Protein AF-A0A4Q3FR39-F1 (afdb_monomer_lite)

pLDDT: mean 82.65, std 11.29, range [49.41, 95.56]

Structure (mmCIF, N/CA/C/O backbone):
data_AF-A0A4Q3FR39-F1
#
_entry.id   AF-A0A4Q3FR39-F1
#
loop_
_atom_site.group_PDB
_atom_site.id
_atom_site.type_symbol
_atom_site.label_atom_id
_atom_site.label_alt_id
_atom_site.label_comp_id
_atom_site.label_asym_id
_atom_site.label_entity_id
_atom_site.label_seq_id
_atom_site.pdbx_PDB_ins_code
_atom_site.Cartn_x
_atom_site.Cartn_y
_atom_site.Cartn_z
_atom_site.occupancy
_atom_site.B_iso_or_equiv
_atom_site.auth_seq_id
_atom_site.auth_comp_id
_atom_site.auth_asym_id
_atom_site.auth_atom_id
_atom_site.pdbx_PDB_model_num
ATOM 1 N N . MET A 1 1 ? -4.243 -2.841 10.455 1.00 90.25 1 MET A N 1
ATOM 2 C CA . MET A 1 1 ? -3.428 -2.279 9.348 1.00 90.25 1 MET A CA 1
ATOM 3 C C . MET A 1 1 ? -3.706 -3.040 8.058 1.00 90.25 1 MET A C 1
ATOM 5 O O . MET A 1 1 ? -3.806 -4.255 8.112 1.00 90.25 1 MET A O 1
ATOM 9 N N . LEU A 1 2 ? -3.816 -2.360 6.915 1.00 91.75 2 LEU A N 1
ATOM 10 C CA . LEU A 1 2 ? -3.962 -2.970 5.587 1.00 91.75 2 LEU A CA 1
ATOM 11 C C . LEU A 1 2 ? -2.637 -2.930 4.814 1.00 91.75 2 LEU A C 1
ATOM 13 O O . LEU A 1 2 ? -2.036 -1.863 4.686 1.00 91.75 2 LEU A O 1
ATOM 17 N N . GLN A 1 3 ? -2.217 -4.068 4.263 1.00 89.44 3 GLN A N 1
ATOM 18 C CA . GLN A 1 3 ? -1.130 -4.134 3.286 1.00 89.44 3 GLN A CA 1
ATOM 19 C C . GLN A 1 3 ? -1.612 -3.665 1.909 1.00 89.44 3 GLN A C 1
ATOM 21 O O . GLN A 1 3 ? -2.612 -4.163 1.393 1.00 89.44 3 GLN A O 1
ATOM 26 N N . LEU A 1 4 ? -0.857 -2.756 1.295 1.00 90.25 4 LEU A N 1
ATOM 27 C CA . LEU A 1 4 ? -1.028 -2.332 -0.091 1.00 90.25 4 LEU A CA 1
ATOM 28 C C . LEU A 1 4 ? 0.260 -2.619 -0.861 1.00 90.25 4 LEU A C 1
ATOM 30 O O . LEU A 1 4 ? 1.314 -2.135 -0.470 1.00 90.25 4 LEU A O 1
ATOM 34 N N . ASN A 1 5 ? 0.182 -3.351 -1.967 1.00 88.56 5 ASN A N 1
ATOM 35 C CA . ASN A 1 5 ? 1.284 -3.490 -2.921 1.00 88.56 5 ASN A CA 1
ATOM 36 C C . ASN A 1 5 ? 1.053 -2.560 -4.109 1.00 88.56 5 ASN A C 1
ATOM 38 O O . ASN A 1 5 ? -0.079 -2.424 -4.582 1.00 88.56 5 ASN A O 1
ATOM 42 N N . THR A 1 6 ? 2.124 -1.938 -4.592 1.00 85.19 6 THR A N 1
ATOM 43 C CA . THR A 1 6 ? 2.089 -1.030 -5.749 1.00 85.19 6 THR A CA 1
ATOM 44 C C . THR A 1 6 ? 2.523 -1.701 -7.049 1.00 85.19 6 THR A C 1
ATOM 46 O O . THR A 1 6 ? 2.234 -1.181 -8.128 1.00 85.19 6 THR A O 1
ATOM 49 N N . TYR A 1 7 ? 3.210 -2.841 -6.947 1.00 80.56 7 TYR A N 1
ATOM 50 C CA . TYR A 1 7 ? 3.877 -3.528 -8.047 1.00 80.56 7 TYR A CA 1
ATOM 51 C C . TYR A 1 7 ? 4.041 -5.034 -7.738 1.00 80.56 7 TYR A C 1
ATOM 53 O O . TYR A 1 7 ? 4.210 -5.381 -6.564 1.00 80.56 7 TYR A O 1
ATOM 61 N N . PRO A 1 8 ? 4.051 -5.929 -8.749 1.00 74.38 8 PRO A N 1
ATOM 62 C CA . PRO A 1 8 ? 3.743 -5.669 -10.164 1.00 74.38 8 PRO A CA 1
ATOM 63 C C . PRO A 1 8 ? 2.255 -5.400 -10.400 1.00 74.38 8 PRO A C 1
ATOM 65 O O . PRO A 1 8 ? 1.902 -4.538 -11.201 1.00 74.38 8 PRO A O 1
ATOM 68 N N . GLU A 1 9 ? 1.384 -6.062 -9.642 1.00 82.56 9 GLU A N 1
ATOM 69 C CA . GLU A 1 9 ? -0.051 -5.798 -9.658 1.00 82.56 9 GLU A CA 1
ATOM 70 C C . GLU A 1 9 ? -0.422 -4.913 -8.462 1.00 82.56 9 GLU A C 1
ATOM 72 O O . GLU A 1 9 ? -0.173 -5.301 -7.316 1.00 82.56 9 GLU A O 1
ATOM 77 N N . PRO A 1 10 ? -0.995 -3.717 -8.685 1.00 87.69 10 PRO A N 1
ATOM 78 C CA . PRO A 1 10 ? -1.416 -2.865 -7.589 1.00 87.69 10 PRO A CA 1
ATOM 79 C C . PRO A 1 10 ? -2.602 -3.488 -6.854 1.00 87.69 10 PRO A C 1
ATOM 81 O O . PRO A 1 10 ? -3.470 -4.124 -7.456 1.00 87.69 10 PRO A O 1
ATOM 84 N N . THR A 1 11 ? -2.677 -3.244 -5.547 1.00 89.88 11 THR A N 1
ATOM 85 C CA . THR A 1 11 ? -3.776 -3.764 -4.725 1.00 89.88 11 THR A CA 1
ATOM 86 C C . THR A 1 11 ? -5.129 -3.316 -5.270 1.00 89.88 11 THR A C 1
ATOM 88 O O . THR A 1 11 ? -5.360 -2.118 -5.453 1.00 89.88 11 THR A O 1
ATOM 91 N N . PRO A 1 12 ? -6.047 -4.253 -5.542 1.00 91.38 12 PRO A N 1
ATOM 92 C CA . PRO A 1 12 ? -7.305 -3.916 -6.174 1.00 91.38 12 PRO A CA 1
ATOM 93 C C . PRO A 1 12 ? -8.190 -3.110 -5.224 1.00 91.38 12 PRO A C 1
ATOM 95 O O . PRO A 1 12 ? -8.178 -3.282 -4.005 1.00 91.38 12 PRO A O 1
ATOM 98 N N . GLY A 1 13 ? -9.013 -2.239 -5.805 1.00 91.69 13 GLY A N 1
ATOM 99 C CA . GLY A 1 13 ? -9.851 -1.314 -5.046 1.00 91.69 13 GLY A CA 1
ATOM 100 C C . GLY A 1 13 ? -10.791 -1.980 -4.039 1.00 91.69 13 GLY A C 1
ATOM 101 O O . GLY A 1 13 ? -10.963 -1.447 -2.945 1.00 91.69 13 GLY A O 1
ATOM 102 N N . TRP A 1 14 ? -11.317 -3.163 -4.374 1.00 93.12 14 TRP A N 1
ATOM 103 C CA . TRP A 1 14 ? -12.213 -3.922 -3.498 1.00 93.12 14 TRP A CA 1
ATOM 104 C C . TRP A 1 14 ? -11.562 -4.270 -2.155 1.00 93.12 14 TRP A C 1
ATOM 106 O O . TRP A 1 14 ? -12.251 -4.352 -1.142 1.00 93.12 14 TRP A O 1
ATOM 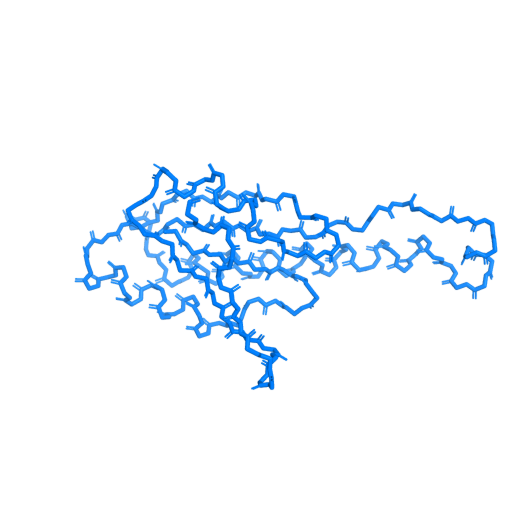116 N N . ALA A 1 15 ? -10.238 -4.449 -2.113 1.00 93.06 15 ALA A N 1
ATOM 117 C CA . ALA A 1 15 ? -9.529 -4.772 -0.880 1.00 93.06 15 ALA A CA 1
ATOM 118 C C . ALA A 1 15 ? -9.516 -3.580 0.088 1.00 93.06 15 ALA A C 1
ATOM 120 O O . ALA A 1 15 ? -9.718 -3.754 1.289 1.00 93.06 15 ALA A O 1
ATOM 121 N N . ILE A 1 16 ? -9.347 -2.363 -0.442 1.00 94.69 16 ILE A N 1
ATOM 122 C CA . ILE A 1 16 ? -9.420 -1.121 0.340 1.00 94.69 16 ILE A CA 1
ATOM 123 C C . ILE A 1 16 ? -10.850 -0.904 0.842 1.00 94.69 16 ILE A C 1
ATOM 125 O O . ILE A 1 16 ? -11.044 -0.578 2.008 1.00 94.69 16 ILE A O 1
ATOM 129 N N . GLU A 1 17 ? -11.843 -1.134 -0.018 1.00 95.56 17 GLU A N 1
ATOM 130 C CA . GLU A 1 17 ? -13.269 -1.028 0.325 1.00 95.56 17 GLU A CA 1
ATOM 131 C C . GLU A 1 17 ? -13.646 -2.015 1.441 1.00 95.56 17 GLU A C 1
ATOM 133 O O . GLU A 1 17 ? -14.287 -1.640 2.420 1.00 95.56 17 GLU A O 1
ATOM 138 N N . SER A 1 18 ? -13.165 -3.256 1.346 1.00 94.75 18 SER A N 1
ATOM 139 C CA . SER A 1 18 ? -13.426 -4.306 2.335 1.00 94.75 18 SER A CA 1
ATOM 140 C C . SER A 1 18 ? -12.762 -3.995 3.677 1.00 94.75 18 SER A C 1
ATOM 142 O O . SER A 1 18 ? -13.381 -4.148 4.728 1.00 94.75 18 SER A O 1
ATOM 144 N N . ALA A 1 19 ? -11.518 -3.511 3.658 1.00 94.50 19 ALA A N 1
ATOM 145 C CA . ALA A 1 19 ? -10.815 -3.096 4.866 1.00 94.50 19 ALA A CA 1
ATOM 146 C C . ALA A 1 19 ? -11.482 -1.886 5.536 1.00 94.50 19 ALA A C 1
ATOM 148 O O . ALA A 1 19 ? -11.638 -1.876 6.756 1.00 94.50 19 ALA A O 1
ATOM 149 N N . ALA A 1 20 ? -11.908 -0.892 4.750 1.00 95.06 20 ALA A N 1
ATOM 150 C CA . ALA A 1 20 ? -12.637 0.267 5.257 1.00 95.06 20 ALA A CA 1
ATOM 151 C C . ALA A 1 20 ? -13.960 -0.155 5.913 1.00 95.06 20 ALA A C 1
ATOM 153 O O . ALA A 1 20 ? -14.246 0.272 7.029 1.00 95.06 20 ALA A O 1
ATOM 154 N N . TYR A 1 21 ? -14.708 -1.056 5.270 1.00 95.06 21 TYR A N 1
ATOM 155 C CA . TYR A 1 21 ? -15.951 -1.606 5.808 1.00 95.06 21 TYR A CA 1
ATOM 156 C C . TYR A 1 21 ? -15.741 -2.361 7.131 1.00 95.06 21 TYR A C 1
ATOM 158 O O . TYR A 1 21 ? -16.489 -2.155 8.087 1.00 95.06 21 TYR A O 1
ATOM 166 N N . ILE A 1 22 ? -14.706 -3.205 7.224 1.00 93.56 22 ILE A N 1
ATOM 167 C CA . ILE A 1 22 ? -14.363 -3.916 8.467 1.00 93.56 22 ILE A CA 1
ATOM 168 C C . ILE A 1 22 ? -14.035 -2.917 9.582 1.00 93.56 22 ILE A C 1
ATOM 170 O O . ILE A 1 22 ? -14.581 -3.020 10.678 1.00 93.56 22 ILE A O 1
ATOM 174 N N . CYS A 1 23 ? -13.178 -1.931 9.311 1.00 93.12 23 CYS A N 1
ATOM 175 C CA . CYS A 1 23 ? -12.802 -0.930 10.308 1.00 93.12 23 CYS A CA 1
ATOM 176 C C . CYS A 1 23 ? -13.984 -0.062 10.744 1.00 93.12 23 CYS A C 1
ATOM 178 O O . CYS A 1 23 ? -14.089 0.254 11.924 1.00 93.12 23 CYS A O 1
ATOM 180 N N . GLU A 1 24 ? -14.896 0.280 9.835 1.00 93.81 24 GLU A N 1
ATOM 181 C CA . GLU A 1 24 ? -16.126 0.989 10.180 1.00 93.81 24 GLU A CA 1
ATOM 182 C C . GLU A 1 24 ? -16.998 0.187 11.149 1.00 93.81 24 GLU A C 1
ATOM 184 O O . GLU A 1 24 ? -17.449 0.733 12.153 1.00 93.81 24 GLU A O 1
ATOM 189 N N . ARG A 1 25 ? -17.193 -1.110 10.891 1.00 95.12 25 ARG A N 1
ATOM 190 C CA . ARG A 1 25 ? -17.977 -1.995 11.767 1.00 95.12 25 ARG A CA 1
ATOM 191 C C . ARG A 1 25 ? -17.351 -2.201 13.141 1.00 95.12 25 ARG A C 1
ATOM 193 O O . ARG A 1 25 ? -18.075 -2.453 14.096 1.00 95.12 25 ARG A O 1
ATOM 200 N N . LEU A 1 26 ? -16.027 -2.125 13.218 1.00 93.69 26 LEU A N 1
ATOM 201 C CA . LEU A 1 26 ? -15.264 -2.271 14.455 1.00 93.69 26 LEU A CA 1
ATOM 202 C C . LEU A 1 26 ? -14.995 -0.932 15.154 1.00 93.69 26 LEU A C 1
ATOM 204 O O . LEU A 1 26 ? -14.309 -0.924 16.170 1.00 93.69 26 LEU A O 1
ATOM 208 N N . GLU A 1 27 ? -15.470 0.187 14.595 1.00 93.50 27 GLU A N 1
ATOM 209 C CA . GLU A 1 27 ? -15.153 1.547 15.056 1.00 93.50 27 GLU A CA 1
ATOM 210 C C . GLU A 1 27 ? -13.637 1.796 15.214 1.00 93.50 27 GLU A C 1
ATOM 212 O O . GLU A 1 27 ? -13.180 2.585 16.040 1.00 93.50 27 GLU A O 1
ATOM 217 N N . ALA A 1 28 ? -12.838 1.124 14.383 1.00 93.50 28 ALA A N 1
ATOM 218 C CA . ALA A 1 28 ? -11.386 1.123 14.447 1.00 93.50 28 ALA A CA 1
ATOM 219 C C . ALA A 1 28 ? -10.767 2.101 13.440 1.00 93.50 28 ALA A C 1
ATOM 221 O O . ALA A 1 28 ? -11.331 2.402 12.383 1.00 93.50 28 ALA A O 1
ATOM 222 N N . LYS A 1 29 ? -9.544 2.556 13.734 1.00 95.06 29 LYS A N 1
ATOM 223 C CA . LYS A 1 29 ? -8.734 3.308 12.770 1.00 95.06 29 LYS A CA 1
ATOM 224 C C . LYS A 1 29 ? -8.097 2.365 11.754 1.00 95.06 29 LYS A C 1
ATOM 226 O O . LYS A 1 29 ? -7.567 1.315 12.116 1.00 95.06 29 LYS A O 1
ATOM 231 N N . LEU A 1 30 ? -8.079 2.769 10.486 1.00 95.19 30 LEU A N 1
ATOM 232 C CA . LEU A 1 30 ? -7.408 2.027 9.422 1.00 95.19 30 LEU A CA 1
ATOM 233 C C . LEU A 1 30 ? -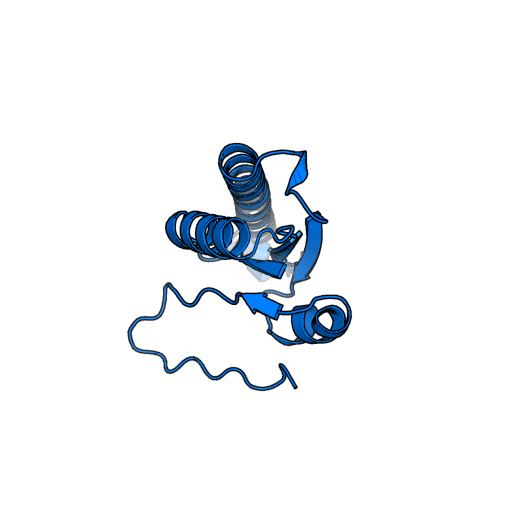6.066 2.677 9.077 1.00 95.19 30 LEU A C 1
ATOM 235 O O . LEU A 1 30 ? -6.024 3.736 8.455 1.00 95.19 30 LEU A O 1
ATOM 239 N N . SER A 1 31 ? -4.970 2.027 9.465 1.00 93.94 31 SER A N 1
ATOM 240 C CA . SER A 1 31 ? -3.614 2.335 8.982 1.00 93.94 31 SER A CA 1
ATOM 241 C C . SER A 1 31 ? -3.294 1.535 7.718 1.00 93.94 31 SER A C 1
ATOM 243 O O . SER A 1 31 ? -3.737 0.388 7.596 1.00 93.94 31 SER A O 1
ATOM 245 N N . ILE A 1 32 ? -2.476 2.089 6.823 1.00 92.75 32 ILE A N 1
ATOM 246 C CA . ILE A 1 32 ? -2.001 1.416 5.605 1.00 92.75 32 ILE A CA 1
ATOM 247 C C . ILE A 1 32 ? -0.477 1.254 5.616 1.00 92.75 32 ILE A C 1
ATOM 249 O O . ILE A 1 32 ? 0.260 2.189 5.928 1.00 92.75 32 ILE A O 1
ATOM 253 N N . GLY A 1 33 ? -0.008 0.064 5.248 1.00 90.44 33 GLY A N 1
ATOM 254 C CA . GLY A 1 33 ? 1.394 -0.233 4.971 1.00 90.44 33 GLY A CA 1
ATOM 255 C C . GLY A 1 33 ? 1.569 -0.423 3.472 1.00 90.44 33 GLY A C 1
ATOM 256 O O . GLY A 1 33 ? 1.122 -1.428 2.923 1.00 90.44 33 GLY A O 1
ATOM 257 N N . MET A 1 34 ? 2.181 0.553 2.810 1.00 89.19 34 MET A N 1
ATOM 258 C CA . MET A 1 34 ? 2.354 0.553 1.365 1.00 89.19 34 MET A CA 1
ATOM 259 C C . MET A 1 34 ? 3.730 0.022 0.997 1.00 89.19 34 MET A C 1
ATOM 261 O O . MET A 1 34 ? 4.746 0.676 1.221 1.00 89.19 34 MET A O 1
ATOM 265 N N . CYS A 1 35 ? 3.726 -1.183 0.453 1.00 86.56 35 CYS A N 1
ATOM 266 C CA . CYS A 1 35 ? 4.864 -1.866 -0.117 1.00 86.56 35 CYS A CA 1
ATOM 267 C C . CYS A 1 35 ? 5.154 -1.281 -1.499 1.00 86.56 35 CYS A C 1
ATOM 269 O O . CYS A 1 35 ? 4.501 -1.624 -2.489 1.00 86.56 35 CYS A O 1
ATOM 271 N N . GLU A 1 36 ? 6.107 -0.355 -1.527 1.00 84.81 36 GLU A N 1
ATOM 272 C CA . GLU A 1 36 ? 6.595 0.263 -2.748 1.00 84.81 36 GLU A CA 1
ATOM 273 C C . GLU A 1 36 ? 7.828 -0.503 -3.218 1.00 84.81 36 GLU A C 1
ATOM 275 O O . GLU A 1 36 ? 8.863 -0.515 -2.546 1.00 84.81 36 GLU A O 1
ATOM 280 N N . VAL A 1 37 ? 7.705 -1.168 -4.366 1.00 79.38 37 VAL A N 1
ATOM 281 C CA . VAL A 1 37 ? 8.848 -1.829 -4.998 1.00 79.38 37 VAL A CA 1
ATOM 282 C C . VAL A 1 37 ? 9.658 -0.780 -5.740 1.00 79.38 37 VAL A C 1
ATOM 284 O O . VAL A 1 37 ? 9.111 -0.047 -6.568 1.00 79.38 37 VAL A O 1
ATOM 287 N N . LYS A 1 38 ? 10.961 -0.743 -5.454 1.00 79.25 38 LYS A N 1
ATOM 288 C CA . LYS A 1 38 ? 11.947 0.029 -6.204 1.00 79.25 38 LYS A CA 1
ATOM 289 C C . LYS A 1 38 ? 12.970 -0.931 -6.795 1.00 79.25 38 LYS A C 1
ATOM 291 O O . LYS A 1 38 ? 13.744 -1.552 -6.068 1.00 79.25 38 LYS A O 1
ATOM 296 N N . LEU A 1 39 ? 12.954 -1.072 -8.115 1.00 76.69 39 LEU A N 1
ATOM 297 C CA . LEU A 1 39 ? 13.945 -1.852 -8.838 1.00 76.69 39 LEU A CA 1
ATOM 298 C C . LEU A 1 39 ? 15.310 -1.156 -8.712 1.00 76.69 39 LEU A C 1
ATOM 300 O O . LEU A 1 39 ? 15.413 0.037 -9.026 1.00 76.69 39 LEU A O 1
ATOM 304 N N . PRO A 1 40 ? 16.346 -1.865 -8.230 1.00 72.31 40 PRO A N 1
ATOM 305 C CA . PRO A 1 40 ? 17.679 -1.298 -8.112 1.00 72.31 40 PRO A CA 1
ATOM 306 C C . PRO A 1 40 ? 18.285 -1.090 -9.503 1.00 72.31 40 PRO A C 1
ATOM 308 O O . PRO A 1 40 ? 18.068 -1.891 -10.412 1.00 72.31 40 PRO A O 1
ATOM 311 N N . ASP A 1 41 ? 19.077 -0.030 -9.659 1.00 71.19 41 ASP A N 1
ATOM 312 C CA . ASP A 1 41 ? 19.813 0.250 -10.895 1.00 71.19 41 ASP A CA 1
ATOM 313 C C . ASP A 1 41 ? 21.022 -0.694 -11.021 1.00 71.19 41 ASP A C 1
ATOM 315 O O . ASP A 1 41 ? 22.160 -0.345 -10.713 1.00 71.19 41 ASP A O 1
ATOM 319 N N . VAL A 1 42 ? 20.756 -1.945 -11.402 1.00 67.94 42 VAL A N 1
ATOM 320 C CA . VAL A 1 42 ? 21.768 -2.996 -11.598 1.00 67.94 42 VAL A CA 1
ATOM 321 C C . VAL A 1 42 ? 22.102 -3.214 -13.078 1.00 67.94 42 VAL A C 1
ATOM 323 O O . VAL A 1 42 ? 22.411 -4.332 -13.492 1.00 67.94 42 VAL A O 1
ATOM 326 N N . SER A 1 43 ? 22.048 -2.161 -13.906 1.00 68.56 43 SER A N 1
ATOM 327 C CA . SER A 1 43 ? 22.406 -2.287 -15.326 1.00 68.56 43 SER A CA 1
ATOM 328 C C . SER A 1 43 ? 23.887 -2.667 -15.486 1.00 68.56 43 SER A C 1
ATOM 330 O O . SER A 1 43 ? 24.774 -2.019 -14.925 1.00 68.56 43 SER A O 1
ATOM 332 N N . ASN A 1 44 ? 24.168 -3.681 -16.298 1.00 74.81 44 ASN A N 1
ATOM 333 C CA . ASN A 1 44 ? 25.496 -3.930 -16.860 1.00 74.81 44 ASN A CA 1
ATOM 334 C C . ASN A 1 44 ? 25.545 -3.510 -18.342 1.00 74.81 44 ASN A C 1
ATOM 336 O O . ASN A 1 44 ? 24.499 -3.324 -18.967 1.00 74.81 44 ASN A O 1
ATOM 340 N N . PHE A 1 45 ? 26.751 -3.384 -18.911 1.00 77.12 45 PHE A N 1
ATOM 341 C CA . PHE A 1 45 ? 26.959 -2.907 -20.289 1.00 77.12 45 PHE A CA 1
ATOM 342 C C . PHE A 1 45 ? 26.093 -3.642 -21.323 1.00 77.12 45 PHE A C 1
ATOM 344 O O . PHE A 1 45 ? 25.468 -3.010 -22.168 1.00 77.12 45 PHE A O 1
ATOM 351 N N . PHE A 1 46 ? 26.002 -4.971 -21.223 1.00 76.19 46 PHE A N 1
ATOM 352 C CA . PHE A 1 46 ? 25.198 -5.769 -22.148 1.00 76.19 46 PHE A CA 1
ATOM 353 C C . PHE A 1 46 ? 23.697 -5.530 -21.976 1.00 76.19 46 PHE A C 1
ATOM 355 O O . PHE A 1 46 ? 22.987 -5.410 -22.969 1.00 76.19 46 PHE A O 1
ATOM 362 N N . SER A 1 47 ? 23.206 -5.419 -20.741 1.00 73.56 47 SER A N 1
ATOM 363 C CA . SER A 1 47 ? 21.795 -5.115 -20.482 1.00 73.56 47 SER A CA 1
ATOM 364 C C . SER A 1 47 ? 21.406 -3.717 -20.971 1.00 73.56 47 SER A C 1
ATOM 366 O O . SER A 1 47 ? 20.321 -3.534 -21.514 1.00 73.56 47 SER A O 1
ATOM 368 N N . GLU A 1 48 ? 22.306 -2.743 -20.851 1.00 76.56 48 GLU A N 1
ATOM 369 C CA . GLU A 1 48 ? 22.053 -1.394 -21.348 1.00 76.56 48 GLU A CA 1
ATOM 370 C C . GLU A 1 48 ? 22.057 -1.366 -22.879 1.00 76.56 48 GLU A C 1
ATOM 372 O O . GLU A 1 48 ? 21.155 -0.809 -23.497 1.00 76.56 48 GLU A O 1
ATOM 377 N N . PHE A 1 49 ? 23.016 -2.045 -23.509 1.00 73.00 49 PHE A N 1
ATOM 378 C CA . PHE A 1 49 ? 23.121 -2.087 -24.965 1.00 73.00 49 PHE A CA 1
ATOM 379 C C . PHE A 1 49 ? 21.964 -2.844 -25.638 1.00 73.00 49 PHE A C 1
ATOM 381 O O . PHE A 1 49 ? 21.494 -2.432 -26.695 1.00 73.00 49 PHE A O 1
ATOM 388 N N . LEU A 1 50 ? 21.500 -3.951 -25.044 1.00 80.31 50 LEU A N 1
ATOM 389 C CA . LEU A 1 50 ? 20.482 -4.815 -25.653 1.00 80.31 50 LEU A CA 1
ATOM 390 C C . LEU A 1 50 ? 19.048 -4.346 -25.397 1.00 80.31 50 LEU A C 1
ATOM 392 O O . LEU A 1 50 ? 18.209 -4.471 -26.285 1.00 80.31 50 LEU A O 1
ATOM 396 N N . ILE A 1 51 ? 18.752 -3.857 -24.189 1.00 80.25 51 ILE A N 1
ATOM 397 C CA . ILE A 1 51 ? 17.373 -3.553 -23.773 1.00 80.25 51 ILE A CA 1
ATOM 398 C C . ILE A 1 51 ? 17.212 -2.172 -23.138 1.00 80.25 51 ILE A C 1
ATOM 400 O O . ILE A 1 51 ? 16.127 -1.879 -22.644 1.00 80.25 51 ILE A O 1
ATOM 404 N N . LYS A 1 52 ? 18.263 -1.337 -23.125 1.00 80.81 52 LYS A N 1
ATOM 405 C CA . LYS A 1 52 ? 18.266 -0.043 -22.423 1.00 80.81 52 LYS A CA 1
ATOM 406 C C . LYS A 1 52 ? 17.752 -0.181 -20.991 1.00 80.81 52 LYS A C 1
ATOM 408 O O . LYS A 1 52 ? 16.793 0.474 -20.579 1.00 80.81 52 LYS A O 1
ATOM 413 N N . SER A 1 53 ? 18.335 -1.128 -20.258 1.00 77.62 53 SER A N 1
ATOM 414 C CA . SER A 1 53 ? 17.821 -1.575 -18.963 1.00 77.62 53 SER A CA 1
ATOM 415 C C . SER A 1 53 ? 17.632 -0.434 -17.963 1.00 77.62 53 SER A C 1
ATOM 417 O O . SER A 1 53 ? 16.686 -0.500 -17.184 1.00 77.62 53 SER A O 1
ATOM 419 N N . ARG A 1 54 ? 18.425 0.644 -18.016 1.00 80.00 54 ARG A N 1
ATOM 420 C CA . ARG A 1 54 ? 18.207 1.838 -17.179 1.00 80.00 54 ARG A CA 1
ATOM 421 C C . ARG A 1 54 ? 16.889 2.549 -17.468 1.00 80.00 54 ARG A C 1
ATOM 423 O O . ARG A 1 54 ? 16.167 2.881 -16.530 1.00 80.00 54 ARG A O 1
ATOM 430 N N . GLU A 1 55 ? 16.563 2.766 -18.743 1.00 80.81 55 GLU A N 1
ATOM 431 C CA . GLU A 1 55 ? 15.297 3.393 -19.155 1.00 80.81 55 GLU A CA 1
ATOM 432 C C . GLU A 1 55 ? 14.106 2.525 -18.726 1.00 80.81 55 GLU A C 1
ATOM 434 O O . GLU A 1 55 ? 13.121 3.034 -18.191 1.00 80.81 55 GLU A O 1
ATOM 439 N N . VAL A 1 56 ? 14.223 1.204 -18.884 1.00 83.44 56 VAL A N 1
ATOM 440 C CA . VAL A 1 56 ? 13.189 0.247 -18.461 1.00 83.44 56 VAL A CA 1
ATOM 441 C C . VAL A 1 56 ? 13.005 0.260 -16.941 1.00 83.44 56 VAL A C 1
ATOM 443 O O . VAL A 1 56 ? 11.879 0.363 -16.461 1.00 83.44 56 VAL A O 1
ATOM 446 N N . ILE A 1 57 ? 14.095 0.207 -16.170 1.00 82.94 57 ILE A N 1
ATOM 447 C CA . ILE A 1 57 ? 14.057 0.260 -14.700 1.00 82.94 57 ILE A CA 1
ATOM 448 C C . ILE A 1 57 ? 13.419 1.570 -14.223 1.00 82.94 57 ILE A C 1
ATOM 450 O O . ILE A 1 57 ? 12.588 1.552 -13.314 1.00 82.94 57 ILE A O 1
ATOM 454 N N . ALA A 1 58 ? 13.774 2.700 -14.841 1.00 84.12 58 ALA A N 1
ATOM 455 C CA . ALA A 1 58 ? 13.187 3.996 -14.520 1.00 84.12 58 ALA A CA 1
ATOM 456 C C . ALA A 1 58 ? 11.673 4.016 -14.784 1.00 84.12 58 ALA A C 1
ATOM 458 O O . ALA A 1 58 ? 10.913 4.430 -13.910 1.00 84.12 58 ALA A O 1
ATOM 459 N N . ALA A 1 59 ? 11.229 3.501 -15.934 1.00 84.38 59 ALA A N 1
ATOM 460 C CA . ALA A 1 59 ? 9.813 3.439 -16.287 1.00 84.38 59 ALA A CA 1
ATOM 461 C C . ALA A 1 59 ? 8.999 2.535 -15.340 1.00 84.38 59 ALA A C 1
ATOM 463 O O . ALA A 1 59 ? 7.882 2.882 -14.955 1.00 84.38 59 ALA A O 1
ATOM 464 N N . GLU A 1 60 ? 9.538 1.385 -14.927 1.00 84.31 60 GLU A N 1
ATOM 465 C CA . GLU A 1 60 ? 8.859 0.501 -13.968 1.00 84.31 60 GLU A CA 1
ATOM 466 C C . GLU A 1 60 ? 8.805 1.104 -12.554 1.00 84.31 60 GLU A C 1
ATOM 468 O O . GLU A 1 60 ? 7.782 1.000 -11.870 1.00 84.31 60 GLU A O 1
ATOM 473 N N . ASN A 1 61 ? 9.858 1.809 -12.130 1.00 85.00 61 ASN A N 1
ATOM 474 C CA . ASN A 1 61 ? 9.848 2.559 -10.874 1.00 85.00 61 ASN A CA 1
ATOM 475 C C . ASN A 1 61 ? 8.802 3.684 -10.897 1.00 85.00 61 ASN A C 1
ATOM 477 O O . ASN A 1 61 ? 8.034 3.823 -9.945 1.00 85.00 61 ASN A O 1
ATOM 481 N N . GLU A 1 62 ? 8.695 4.427 -12.002 1.00 87.69 62 GLU A N 1
ATOM 482 C CA . GLU A 1 62 ? 7.670 5.462 -12.178 1.00 87.69 62 GLU A CA 1
ATOM 483 C C . GLU A 1 62 ? 6.248 4.874 -12.113 1.00 87.69 62 GLU A C 1
ATOM 485 O O . GLU A 1 62 ? 5.353 5.444 -11.483 1.00 87.69 62 GLU A O 1
ATOM 490 N N . LYS A 1 63 ? 6.016 3.694 -12.706 1.00 86.19 63 LYS A N 1
ATOM 491 C CA . LYS A 1 63 ? 4.729 2.984 -12.583 1.00 86.19 63 LYS A CA 1
ATOM 492 C C . LYS A 1 63 ? 4.414 2.623 -11.133 1.00 86.19 63 LYS A C 1
ATOM 494 O O . LYS A 1 63 ? 3.282 2.833 -10.693 1.00 86.19 63 LYS A O 1
ATOM 499 N N . SER A 1 64 ? 5.394 2.103 -10.392 1.00 85.12 64 SER A N 1
ATOM 500 C CA . SER A 1 64 ? 5.245 1.771 -8.970 1.00 85.12 64 SER A CA 1
ATOM 501 C C . SER A 1 64 ? 4.860 3.007 -8.144 1.00 85.12 64 SER A C 1
ATOM 503 O O . SER A 1 64 ? 3.899 2.958 -7.373 1.00 85.12 64 SER A O 1
ATOM 505 N N . GLU A 1 65 ? 5.521 4.146 -8.369 1.00 87.69 65 GLU A N 1
ATOM 506 C CA . GLU A 1 65 ? 5.224 5.416 -7.688 1.00 87.69 65 GLU A CA 1
ATOM 507 C C . GLU A 1 65 ? 3.827 5.956 -8.036 1.00 87.69 65 GLU A C 1
ATOM 509 O O . GLU A 1 65 ? 3.056 6.343 -7.150 1.00 87.69 65 GLU A O 1
ATOM 514 N N . ASN A 1 66 ? 3.446 5.912 -9.315 1.00 90.62 66 ASN A N 1
ATOM 515 C CA . ASN A 1 66 ? 2.113 6.310 -9.768 1.00 90.62 66 ASN A CA 1
ATOM 516 C C . ASN A 1 66 ? 1.008 5.429 -9.163 1.00 90.62 66 ASN A C 1
ATOM 518 O O . ASN A 1 66 ? -0.051 5.927 -8.763 1.00 90.62 66 ASN A O 1
ATOM 522 N N . ASN A 1 67 ? 1.249 4.123 -9.048 1.00 90.81 67 ASN A N 1
ATOM 523 C CA . ASN A 1 67 ? 0.331 3.204 -8.381 1.00 90.81 67 ASN A CA 1
ATOM 524 C C . ASN A 1 67 ? 0.225 3.508 -6.881 1.00 90.81 67 ASN A C 1
ATOM 526 O O . ASN A 1 67 ? -0.888 3.549 -6.352 1.00 90.81 67 ASN A O 1
ATOM 530 N N . ALA A 1 68 ? 1.344 3.798 -6.212 1.00 89.69 68 ALA A N 1
ATOM 531 C CA . ALA A 1 68 ? 1.365 4.211 -4.809 1.00 89.69 68 ALA A CA 1
ATOM 532 C C . ALA A 1 68 ? 0.482 5.446 -4.570 1.00 89.69 68 ALA A C 1
ATOM 534 O O . ALA A 1 68 ? -0.343 5.485 -3.651 1.00 89.69 68 ALA A O 1
ATOM 535 N N . PHE A 1 69 ? 0.611 6.449 -5.443 1.00 91.31 69 PHE A N 1
ATOM 536 C CA . PHE A 1 69 ? -0.193 7.664 -5.389 1.00 91.31 69 PHE A CA 1
ATOM 537 C C . PHE A 1 69 ? -1.693 7.372 -5.533 1.00 91.31 69 PHE A C 1
ATOM 539 O O . PHE A 1 69 ? -2.493 7.817 -4.705 1.00 91.31 69 PHE A O 1
ATOM 546 N N . ARG A 1 70 ? -2.079 6.572 -6.535 1.00 93.06 70 ARG A N 1
ATOM 547 C CA . ARG A 1 70 ? -3.483 6.195 -6.778 1.00 93.06 70 ARG A CA 1
ATOM 548 C C . ARG A 1 70 ? -4.088 5.422 -5.608 1.00 93.06 70 ARG A C 1
ATOM 550 O O . ARG A 1 70 ? -5.219 5.700 -5.211 1.00 93.06 70 ARG A O 1
ATOM 557 N N . LEU A 1 71 ? -3.342 4.483 -5.030 1.00 92.75 71 LEU A N 1
ATOM 558 C CA . LEU A 1 71 ? -3.792 3.703 -3.874 1.00 92.75 71 LEU A CA 1
ATOM 559 C C . LEU A 1 71 ? -3.996 4.589 -2.644 1.00 92.75 71 LEU A C 1
ATOM 561 O O . LEU A 1 71 ? -5.017 4.471 -1.965 1.00 92.75 71 LEU A O 1
ATOM 565 N N . ARG A 1 72 ? -3.077 5.530 -2.396 1.00 92.75 72 ARG A N 1
ATOM 566 C CA . ARG A 1 72 ? -3.210 6.507 -1.310 1.00 92.75 72 ARG A CA 1
ATOM 567 C C . ARG A 1 72 ? -4.434 7.401 -1.503 1.00 92.75 72 ARG A C 1
ATOM 569 O O . ARG A 1 72 ? -5.189 7.589 -0.552 1.00 92.75 72 ARG A O 1
ATOM 576 N N . GLN A 1 73 ? -4.663 7.913 -2.714 1.00 94.25 73 GLN A N 1
ATOM 577 C CA . GLN A 1 73 ? -5.861 8.701 -3.015 1.00 94.25 73 GLN A CA 1
ATOM 578 C C . GLN A 1 73 ? -7.140 7.890 -2.801 1.00 94.25 73 GLN A C 1
ATOM 580 O O . GLN A 1 73 ? -8.076 8.378 -2.170 1.00 94.25 73 GLN A O 1
ATOM 585 N N . LYS A 1 74 ? -7.175 6.634 -3.264 1.00 94.12 74 LYS A N 1
ATOM 586 C CA . LYS A 1 74 ? -8.340 5.767 -3.073 1.00 94.12 74 LYS A CA 1
ATOM 587 C C . LYS A 1 74 ? -8.608 5.503 -1.590 1.00 94.12 74 LYS A C 1
ATOM 589 O O . LYS A 1 74 ? -9.744 5.661 -1.148 1.00 94.12 74 LYS A O 1
ATOM 594 N N . PHE A 1 75 ? -7.576 5.204 -0.803 1.00 94.38 75 PHE A N 1
ATOM 595 C CA . PHE A 1 75 ? -7.692 5.085 0.653 1.00 94.38 75 PHE A CA 1
ATOM 596 C C . PHE A 1 75 ? -8.258 6.360 1.294 1.00 94.38 75 PHE A C 1
ATOM 598 O O . PHE A 1 75 ? -9.210 6.292 2.067 1.00 94.38 75 PHE A O 1
ATOM 605 N N . GLN A 1 76 ? -7.734 7.531 0.929 1.00 94.25 76 GLN A N 1
ATOM 606 C CA . GLN A 1 76 ? -8.226 8.809 1.443 1.00 94.25 76 GLN A CA 1
ATOM 607 C C . GLN A 1 76 ? -9.679 9.085 1.029 1.00 94.25 76 GLN A C 1
ATOM 609 O O . GLN A 1 76 ? -10.430 9.655 1.813 1.00 94.25 76 GLN A O 1
ATOM 614 N N . SER A 1 77 ? -10.102 8.665 -0.162 1.00 94.88 77 SER A N 1
ATOM 615 C CA . SER A 1 77 ? -11.493 8.836 -0.601 1.00 94.88 77 SER A CA 1
ATOM 616 C C . SER A 1 77 ? -12.485 7.938 0.147 1.00 94.88 77 SER A C 1
ATOM 618 O O . SER A 1 77 ? -13.638 8.318 0.309 1.00 94.88 77 SER A O 1
ATOM 620 N N . LEU A 1 78 ? -12.038 6.766 0.613 1.00 93.94 78 LEU A N 1
ATOM 621 C CA . LEU A 1 78 ? -12.892 5.758 1.249 1.00 93.94 78 LEU A CA 1
ATOM 622 C C . LEU A 1 78 ? -12.901 5.843 2.777 1.00 93.94 78 LEU A C 1
ATOM 624 O O . LEU A 1 78 ? -13.861 5.412 3.407 1.00 93.94 78 LEU A O 1
ATOM 628 N N . VAL A 1 79 ? -11.836 6.372 3.381 1.00 93.50 79 VAL A N 1
ATOM 629 C CA . VAL A 1 79 ? -11.692 6.440 4.838 1.00 93.50 79 VAL A CA 1
ATOM 630 C C . VAL A 1 79 ? -11.711 7.900 5.277 1.00 93.50 79 VAL A C 1
ATOM 632 O O . VAL A 1 79 ? -10.864 8.677 4.821 1.00 93.50 79 VAL A O 1
ATOM 635 N N . PRO A 1 80 ? -12.634 8.304 6.164 1.00 93.31 80 PRO A N 1
ATOM 636 C CA . PRO A 1 80 ? -12.726 9.684 6.622 1.00 93.31 80 PRO A CA 1
ATOM 637 C C . PRO A 1 80 ? -11.555 10.031 7.564 1.00 93.31 80 PRO A C 1
ATOM 639 O O . PRO A 1 80 ? -11.016 9.128 8.213 1.00 93.31 80 PRO A O 1
ATOM 642 N N . PRO A 1 81 ? -11.114 11.304 7.634 1.00 93.19 81 PRO A N 1
ATOM 643 C CA . PRO A 1 81 ? -9.894 11.709 8.341 1.00 93.19 81 PRO A CA 1
ATOM 644 C C . PRO A 1 81 ? -9.795 11.230 9.794 1.00 93.19 81 PRO A C 1
ATOM 646 O O . PRO A 1 81 ? -8.712 10.871 10.244 1.00 93.19 81 PRO A O 1
ATOM 649 N N . GLU A 1 82 ? -10.915 11.163 10.507 1.00 93.31 82 GLU A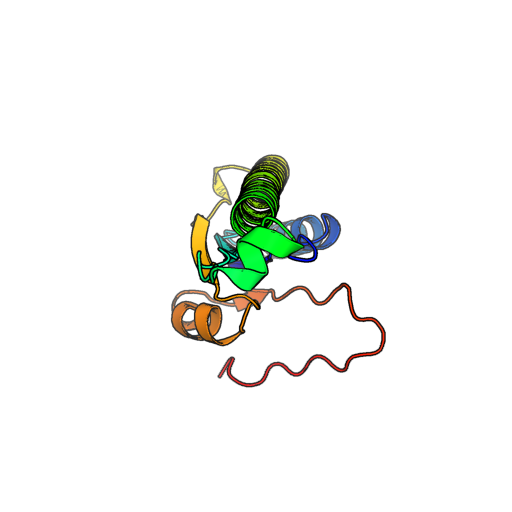 N 1
ATOM 650 C CA . GLU A 1 82 ? -10.991 10.808 11.929 1.00 93.31 82 GLU A CA 1
ATOM 651 C C . GLU A 1 82 ? -10.693 9.319 12.165 1.00 93.31 82 GLU A C 1
ATOM 653 O O . GLU A 1 82 ? -10.222 8.925 13.236 1.00 93.31 82 GLU A O 1
ATOM 658 N N . ARG A 1 83 ? -10.937 8.490 11.141 1.00 92.62 83 ARG A N 1
ATOM 659 C CA . ARG A 1 83 ? -10.693 7.041 11.139 1.00 92.62 83 ARG A CA 1
ATOM 660 C C . ARG A 1 83 ? -9.413 6.651 10.399 1.00 92.62 83 ARG A C 1
ATOM 662 O O . ARG A 1 83 ? -9.089 5.465 10.329 1.00 92.62 83 ARG A O 1
ATOM 669 N N . ARG A 1 84 ? -8.660 7.610 9.854 1.00 94.31 84 ARG A N 1
ATOM 670 C CA . ARG A 1 84 ? -7.355 7.326 9.244 1.00 94.31 84 ARG A CA 1
ATOM 671 C C . ARG A 1 84 ? -6.321 7.095 10.340 1.00 94.31 84 ARG A C 1
ATOM 673 O O . ARG A 1 84 ? -6.130 7.923 11.227 1.00 94.31 84 ARG A O 1
ATOM 680 N N . GLY A 1 85 ? -5.666 5.946 10.267 1.00 91.50 85 GLY A N 1
ATOM 681 C CA . GLY A 1 85 ? -4.447 5.682 11.011 1.00 91.50 85 GLY A CA 1
ATOM 682 C C . GLY A 1 85 ? -3.218 6.184 10.254 1.00 91.50 85 GLY A C 1
ATOM 683 O O . GLY A 1 85 ? -3.287 7.081 9.411 1.00 91.50 85 GLY A O 1
ATOM 684 N N . GLU A 1 86 ? -2.078 5.572 10.541 1.00 91.00 86 GLU A N 1
ATOM 685 C CA . GLU A 1 86 ? -0.810 5.912 9.903 1.00 91.00 86 GLU A CA 1
ATOM 686 C C . GLU A 1 86 ? -0.749 5.432 8.448 1.00 91.00 86 GLU A C 1
ATOM 688 O O . GLU A 1 86 ? -1.325 4.410 8.072 1.00 91.00 86 GLU A O 1
ATOM 693 N N . THR A 1 87 ? -0.005 6.170 7.623 1.00 90.38 87 THR A N 1
ATOM 694 C CA . THR A 1 87 ? 0.400 5.734 6.284 1.00 90.38 87 THR A CA 1
ATOM 695 C C . THR A 1 87 ? 1.896 5.481 6.299 1.00 90.38 87 THR A C 1
ATOM 697 O O . THR A 1 87 ? 2.682 6.420 6.396 1.00 90.38 87 THR A O 1
ATOM 700 N N . ILE A 1 88 ? 2.287 4.216 6.195 1.00 88.38 88 ILE A N 1
ATOM 701 C CA . ILE A 1 88 ? 3.685 3.798 6.267 1.00 88.38 88 ILE A CA 1
ATOM 702 C C . ILE A 1 88 ? 4.156 3.401 4.877 1.00 88.38 88 ILE A C 1
ATOM 704 O O . ILE A 1 88 ? 3.522 2.587 4.208 1.00 88.38 88 ILE A O 1
ATOM 708 N N . ARG A 1 89 ? 5.299 3.949 4.462 1.00 86.62 89 ARG A N 1
ATOM 709 C CA . ARG A 1 89 ? 6.029 3.482 3.284 1.00 86.62 89 ARG A CA 1
ATOM 710 C C . ARG A 1 89 ? 6.942 2.330 3.693 1.00 86.62 89 ARG A C 1
ATOM 712 O O . ARG A 1 89 ? 7.723 2.452 4.636 1.00 86.62 89 ARG A O 1
ATOM 719 N N . ILE A 1 90 ? 6.824 1.212 2.995 1.00 82.81 90 ILE A N 1
ATOM 720 C CA . ILE A 1 90 ? 7.636 0.018 3.185 1.00 82.81 90 ILE A CA 1
ATOM 721 C C . ILE A 1 90 ? 8.427 -0.166 1.897 1.00 82.81 90 ILE A C 1
ATOM 723 O O . ILE A 1 90 ? 7.838 -0.407 0.846 1.00 82.81 90 ILE A O 1
ATOM 727 N N . GLU A 1 91 ? 9.749 -0.013 1.971 1.00 76.69 91 GLU A N 1
ATOM 728 C CA . GLU A 1 91 ? 10.614 -0.362 0.846 1.00 76.69 91 GLU A CA 1
ATOM 729 C C . GLU A 1 91 ? 10.620 -1.870 0.694 1.00 76.69 91 GLU A C 1
ATOM 731 O O . GLU A 1 91 ? 11.183 -2.579 1.528 1.00 76.69 91 GLU A O 1
ATOM 736 N N . CYS A 1 92 ? 9.991 -2.354 -0.365 1.00 74.06 92 CYS A N 1
ATOM 737 C CA . CYS A 1 92 ? 10.007 -3.762 -0.688 1.00 74.06 92 CYS A CA 1
ATOM 738 C C . CYS A 1 92 ? 11.104 -4.033 -1.715 1.00 74.06 92 CYS A C 1
ATOM 740 O O . CYS A 1 92 ? 11.161 -3.339 -2.738 1.00 74.06 92 CYS A O 1
ATOM 742 N N . PRO A 1 93 ? 11.962 -5.051 -1.502 1.00 67.31 93 PRO A N 1
ATOM 743 C CA . PRO A 1 93 ? 12.744 -5.598 -2.604 1.00 67.31 93 PRO A CA 1
ATOM 744 C C . PRO A 1 93 ? 11.781 -6.106 -3.690 1.00 67.31 93 PRO A C 1
ATOM 746 O O . PRO A 1 93 ? 10.576 -6.145 -3.465 1.00 67.31 93 PRO A O 1
ATOM 749 N N . ALA A 1 94 ? 12.298 -6.482 -4.863 1.00 61.31 94 ALA A N 1
ATOM 750 C CA . ALA A 1 94 ? 11.550 -6.805 -6.093 1.00 61.31 94 ALA A CA 1
ATOM 751 C C . ALA A 1 94 ? 10.219 -7.590 -5.942 1.00 61.31 94 ALA A C 1
ATOM 753 O O . ALA A 1 94 ? 9.377 -7.527 -6.835 1.00 61.31 94 ALA A O 1
ATOM 754 N N . LEU A 1 95 ? 10.019 -8.305 -4.829 1.00 62.22 95 LEU A N 1
ATOM 755 C CA . LEU A 1 95 ? 8.748 -8.871 -4.395 1.00 62.22 95 LEU A CA 1
ATOM 756 C C . LEU A 1 95 ? 8.376 -8.397 -2.980 1.00 62.22 95 LEU A C 1
ATOM 758 O O . LEU A 1 95 ? 9.201 -8.401 -2.062 1.00 62.22 95 LE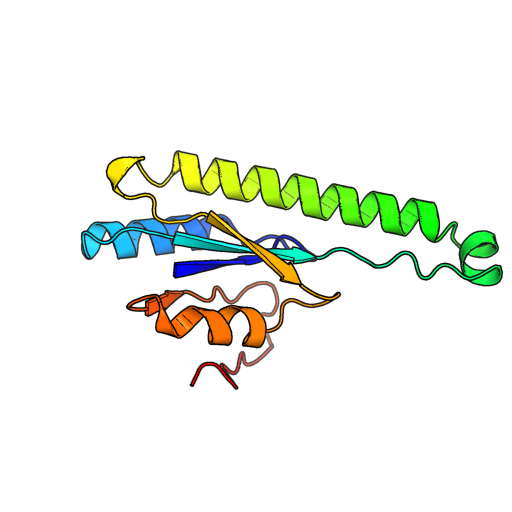U A O 1
ATOM 762 N N . ALA A 1 96 ? 7.096 -8.065 -2.794 1.00 62.94 96 ALA A N 1
ATOM 763 C CA . ALA A 1 96 ? 6.505 -7.820 -1.484 1.00 62.94 96 ALA A CA 1
ATOM 764 C C . ALA A 1 96 ? 6.632 -9.076 -0.609 1.00 62.94 96 ALA A C 1
ATOM 766 O O . ALA A 1 96 ? 5.996 -10.091 -0.891 1.00 62.94 96 ALA A O 1
ATOM 767 N N . THR A 1 97 ? 7.442 -9.022 0.453 1.00 65.12 97 THR A N 1
ATOM 768 C CA . THR A 1 97 ? 7.562 -10.144 1.398 1.00 65.12 97 THR A CA 1
ATOM 769 C C . THR A 1 97 ? 6.739 -9.883 2.663 1.00 65.12 97 THR A C 1
ATOM 771 O O . THR A 1 97 ? 6.743 -8.757 3.170 1.00 65.12 97 THR A O 1
ATOM 774 N N . PRO A 1 98 ? 6.070 -10.908 3.230 1.00 64.56 98 PRO A N 1
ATOM 775 C CA . PRO A 1 98 ? 5.289 -10.762 4.463 1.00 64.56 98 PRO A CA 1
ATOM 776 C C . PRO A 1 98 ? 6.110 -10.240 5.654 1.00 64.56 98 PRO A C 1
ATOM 778 O O . PRO A 1 98 ? 5.581 -9.555 6.527 1.00 64.56 98 PRO A O 1
ATOM 781 N N . TRP A 1 99 ? 7.419 -10.505 5.672 1.00 68.19 99 TRP A N 1
ATOM 782 C CA . TRP A 1 99 ? 8.327 -10.174 6.775 1.00 68.19 99 TRP A CA 1
ATOM 783 C C . TRP A 1 99 ? 8.384 -8.689 7.127 1.00 68.19 99 TRP A C 1
ATOM 785 O O . TRP A 1 99 ? 8.443 -8.320 8.301 1.00 68.19 99 TRP A O 1
ATOM 795 N N . GLN A 1 100 ? 8.327 -7.816 6.123 1.00 71.50 100 GLN A N 1
ATOM 796 C CA . GLN A 1 100 ? 8.416 -6.370 6.340 1.00 71.50 100 GLN A CA 1
ATOM 797 C C . GLN A 1 100 ? 7.166 -5.797 7.021 1.00 71.50 100 GLN A C 1
ATOM 799 O O . GLN A 1 100 ? 7.212 -4.716 7.620 1.00 71.50 100 GLN A O 1
ATOM 804 N N . LEU A 1 101 ? 6.056 -6.533 6.945 1.00 74.50 101 LEU A N 1
ATOM 805 C CA . LEU A 1 101 ? 4.817 -6.250 7.660 1.00 74.50 101 LEU A CA 1
ATOM 806 C C . LEU A 1 101 ? 4.755 -6.986 8.992 1.00 74.50 101 LEU A C 1
ATOM 808 O O . LEU A 1 101 ? 4.319 -6.384 9.968 1.00 74.50 101 LEU A O 1
ATOM 812 N N . ALA A 1 102 ? 5.247 -8.226 9.062 1.00 77.00 102 ALA A N 1
ATOM 813 C CA . ALA A 1 102 ? 5.351 -8.990 10.303 1.00 77.00 102 ALA A CA 1
ATOM 814 C C . ALA A 1 102 ? 6.147 -8.230 11.375 1.00 77.00 102 ALA A C 1
ATOM 816 O O . ALA A 1 102 ? 5.713 -8.123 12.516 1.00 77.00 102 ALA A O 1
ATOM 817 N N . ALA A 1 103 ? 7.259 -7.587 11.002 1.00 77.69 103 ALA A N 1
ATOM 818 C CA . ALA A 1 103 ? 8.031 -6.753 11.927 1.00 77.69 103 ALA A CA 1
ATOM 819 C C . ALA A 1 103 ? 7.210 -5.599 12.540 1.00 77.69 103 ALA A C 1
ATOM 821 O O . ALA A 1 103 ? 7.501 -5.143 13.644 1.00 77.69 103 ALA A O 1
ATOM 822 N N . ARG A 1 104 ? 6.172 -5.132 11.835 1.00 76.50 104 ARG A N 1
ATOM 823 C CA . ARG A 1 104 ? 5.294 -4.035 12.262 1.00 76.50 104 ARG A CA 1
ATOM 824 C C . ARG A 1 104 ? 3.967 -4.512 12.850 1.00 76.50 104 ARG A C 1
ATOM 826 O O . ARG A 1 104 ? 3.244 -3.697 13.413 1.00 76.50 104 ARG A O 1
ATOM 833 N N . SER A 1 105 ? 3.645 -5.803 12.758 1.00 76.31 105 SER A N 1
ATOM 834 C CA . SER A 1 105 ? 2.361 -6.349 13.216 1.00 76.31 105 SER A CA 1
ATOM 835 C C . SER A 1 105 ? 2.119 -6.141 14.698 1.00 76.31 105 SER A C 1
ATOM 837 O O . SER A 1 105 ? 0.993 -5.880 15.098 1.00 76.31 105 SER A O 1
ATOM 839 N N . ARG A 1 106 ? 3.193 -6.137 15.487 1.00 80.38 106 ARG A N 1
ATOM 840 C CA . ARG A 1 106 ? 3.174 -5.945 16.940 1.00 80.38 106 ARG A CA 1
ATOM 841 C C . ARG A 1 106 ? 2.617 -4.591 17.387 1.00 80.38 106 ARG A C 1
ATOM 843 O O . ARG A 1 106 ? 2.336 -4.428 18.567 1.00 80.38 106 ARG A O 1
ATOM 850 N N . LEU A 1 107 ? 2.493 -3.625 16.476 1.00 85.69 107 LEU A N 1
ATOM 851 C CA . LEU A 1 107 ? 1.969 -2.287 16.758 1.00 85.69 107 LEU A CA 1
ATOM 852 C C . LEU A 1 107 ? 0.475 -2.139 16.427 1.00 85.69 107 LEU A C 1
ATOM 854 O O . LEU A 1 107 ? -0.077 -1.057 16.607 1.00 85.69 107 LEU A O 1
ATOM 858 N N . TYR A 1 108 ? -0.175 -3.190 15.920 1.00 87.62 108 TYR A N 1
ATOM 859 C CA . TYR A 1 108 ? -1.564 -3.144 15.467 1.00 87.62 108 TYR A CA 1
ATOM 860 C C . TYR A 1 108 ? -2.369 -4.323 16.012 1.00 87.62 108 TYR A C 1
ATOM 862 O O . TYR A 1 108 ? -1.862 -5.435 16.098 1.00 87.62 108 TYR A O 1
ATOM 870 N N . ASP A 1 109 ? -3.656 -4.097 16.283 1.00 89.19 109 ASP A N 1
ATOM 871 C CA . ASP A 1 109 ? -4.550 -5.140 16.809 1.00 89.19 109 ASP A CA 1
ATOM 872 C C . ASP A 1 109 ? -4.796 -6.276 15.803 1.00 89.19 109 ASP A C 1
ATOM 874 O O . ASP A 1 109 ? -4.941 -7.436 16.178 1.00 89.19 109 ASP A O 1
ATOM 878 N N . PHE A 1 110 ? -4.833 -5.953 14.505 1.00 87.56 110 PHE A N 1
ATOM 879 C CA . PHE A 1 110 ? -4.902 -6.940 13.426 1.00 87.56 110 PHE A CA 1
ATOM 880 C C . PHE A 1 110 ? -4.306 -6.407 12.115 1.00 87.56 110 PHE A C 1
ATOM 882 O O . PHE A 1 110 ? -4.253 -5.194 11.864 1.00 87.56 110 PHE A O 1
ATOM 889 N N . ILE A 1 111 ? -3.896 -7.327 11.238 1.00 87.94 111 ILE A N 1
ATOM 890 C CA . ILE A 1 111 ? -3.432 -7.037 9.876 1.00 87.94 111 ILE A CA 1
ATOM 891 C C . ILE A 1 111 ? -4.387 -7.656 8.854 1.00 87.94 111 ILE A C 1
ATOM 893 O O . ILE A 1 111 ? -4.787 -8.808 8.983 1.00 87.94 111 ILE A O 1
ATOM 897 N N . ILE A 1 112 ? -4.702 -6.895 7.806 1.00 89.38 112 ILE A N 1
ATOM 898 C CA . ILE A 1 112 ? -5.363 -7.374 6.593 1.00 89.38 112 ILE A CA 1
ATOM 899 C C . ILE A 1 112 ? -4.306 -7.490 5.491 1.00 89.38 112 ILE A C 1
ATOM 901 O O . ILE A 1 112 ? -3.699 -6.487 5.105 1.00 89.38 112 ILE A O 1
ATOM 905 N N . VAL A 1 113 ? -4.118 -8.705 4.974 1.00 87.19 113 VAL A N 1
ATOM 906 C CA . VAL A 1 113 ? -3.254 -9.005 3.823 1.00 87.19 113 VAL A CA 1
ATOM 907 C C . VAL A 1 113 ? -4.135 -9.448 2.652 1.00 87.19 113 VAL A C 1
ATOM 909 O O . VAL A 1 113 ? -4.650 -10.566 2.674 1.00 87.19 113 VAL A O 1
ATOM 912 N N . PRO A 1 114 ? -4.366 -8.588 1.644 1.00 86.25 114 PRO A N 1
ATOM 913 C CA . PRO A 1 114 ? -5.175 -8.955 0.490 1.00 86.25 114 PRO A CA 1
ATOM 914 C C . PRO A 1 114 ? -4.459 -9.988 -0.381 1.00 86.25 114 PRO A C 1
ATOM 916 O O . PRO A 1 114 ? -3.313 -9.781 -0.774 1.00 86.25 114 PRO A O 1
ATOM 919 N N . VAL A 1 115 ? -5.167 -11.055 -0.745 1.00 82.56 115 VAL A N 1
ATOM 920 C CA . VAL A 1 115 ? -4.706 -12.056 -1.715 1.00 82.56 115 VAL A CA 1
ATOM 921 C C . VAL A 1 115 ? -5.438 -11.833 -3.038 1.00 82.56 115 VAL A C 1
ATOM 923 O O . VAL A 1 115 ? -6.668 -11.801 -3.075 1.00 82.56 115 VAL A O 1
ATOM 926 N N . TYR A 1 116 ? -4.688 -11.635 -4.120 1.00 82.88 116 TYR A N 1
ATOM 927 C CA . TYR A 1 116 ? -5.198 -11.369 -5.470 1.00 82.88 116 TYR A CA 1
ATOM 928 C C . TYR A 1 116 ? -4.145 -11.746 -6.525 1.00 82.88 116 TYR A C 1
ATOM 930 O O . TYR A 1 116 ? -3.039 -12.145 -6.174 1.00 82.88 116 TYR A O 1
ATOM 938 N N . GLY A 1 117 ? -4.503 -11.683 -7.812 1.00 72.06 117 GLY A N 1
ATOM 939 C CA . GLY A 1 117 ? -3.577 -11.921 -8.936 1.00 72.06 117 GLY A CA 1
ATOM 940 C C . GLY A 1 117 ? -3.214 -13.388 -9.199 1.00 72.06 117 GLY A C 1
ATOM 941 O O . GLY A 1 117 ? -2.855 -13.759 -10.312 1.00 72.06 117 GLY A O 1
ATOM 942 N N . HIS A 1 118 ? -3.385 -14.263 -8.208 1.00 70.25 118 HIS A N 1
ATOM 943 C CA . HIS A 1 118 ? -2.877 -15.633 -8.248 1.00 70.25 118 HIS A CA 1
ATOM 944 C C . HIS A 1 118 ? -3.947 -16.653 -7.829 1.00 70.25 118 HIS A C 1
ATOM 946 O O . HIS A 1 118 ? -3.909 -17.217 -6.740 1.00 70.25 118 HIS A O 1
ATOM 952 N N . ARG A 1 119 ? -4.945 -16.875 -8.703 1.00 58.22 119 ARG A N 1
ATOM 953 C CA . ARG A 1 119 ? -6.111 -17.749 -8.428 1.00 58.22 119 ARG A CA 1
ATOM 954 C C . ARG A 1 119 ? -5.757 -19.209 -8.129 1.00 58.22 119 ARG A C 1
ATOM 956 O O . ARG A 1 119 ? -6.525 -19.869 -7.440 1.00 58.22 119 ARG A O 1
ATOM 963 N N . GLU A 1 120 ? -4.639 -19.706 -8.651 1.00 63.00 120 GLU A N 1
ATOM 964 C CA . GLU A 1 120 ? -4.228 -21.112 -8.507 1.00 63.00 120 GLU A CA 1
ATOM 965 C C . GLU A 1 120 ? -3.205 -21.333 -7.386 1.00 63.00 120 GLU A C 1
ATOM 967 O O . GLU A 1 120 ? -2.791 -22.460 -7.125 1.00 63.00 120 GLU A O 1
ATOM 972 N N . THR A 1 121 ? -2.779 -20.268 -6.708 1.00 62.41 121 THR A N 1
ATOM 973 C CA . THR A 1 121 ? -1.686 -20.334 -5.740 1.00 62.41 121 THR A CA 1
ATOM 974 C C . THR A 1 121 ? -2.245 -20.352 -4.324 1.00 62.41 121 THR A C 1
ATOM 976 O O . THR A 1 121 ? -2.946 -19.432 -3.900 1.00 62.41 121 THR A O 1
ATOM 979 N N . ILE A 1 122 ? -1.921 -21.403 -3.567 1.00 61.22 122 ILE A N 1
ATOM 980 C CA . ILE A 1 122 ? -2.230 -21.467 -2.137 1.00 61.22 122 ILE A CA 1
ATOM 981 C C . ILE A 1 122 ? -1.370 -20.410 -1.448 1.00 61.22 122 ILE A C 1
ATOM 983 O O . ILE A 1 122 ? -0.147 -20.519 -1.400 1.00 61.22 122 ILE A O 1
ATOM 987 N N . SER A 1 123 ? -2.015 -19.363 -0.942 1.00 63.06 123 SER A N 1
ATOM 988 C CA . SER A 1 123 ? -1.333 -18.331 -0.169 1.00 63.06 123 SER A CA 1
ATOM 989 C C . SER A 1 123 ? -1.155 -18.823 1.260 1.00 63.06 123 SER A C 1
ATOM 991 O O . SER A 1 123 ? -2.137 -19.039 1.970 1.00 63.06 123 SER A O 1
ATOM 993 N N . ILE A 1 124 ? 0.096 -19.014 1.671 1.00 62.62 124 ILE A N 1
ATOM 994 C CA . ILE A 1 124 ? 0.449 -19.424 3.028 1.00 62.62 124 ILE A CA 1
ATOM 995 C C . ILE A 1 124 ? 1.002 -18.201 3.757 1.00 62.62 124 ILE A C 1
ATOM 997 O O . ILE A 1 124 ? 1.969 -17.579 3.322 1.00 62.62 124 ILE A O 1
ATOM 1001 N N . ALA A 1 125 ? 0.373 -17.854 4.875 1.00 61.41 125 ALA A N 1
ATOM 1002 C CA . ALA A 1 125 ? 0.805 -16.799 5.785 1.00 61.41 125 ALA A CA 1
ATOM 1003 C C . ALA A 1 125 ? 1.973 -17.276 6.674 1.00 61.41 125 ALA A C 1
ATOM 1005 O O . ALA A 1 125 ? 1.887 -17.257 7.900 1.00 61.41 125 ALA A O 1
ATOM 1006 N N . GLU A 1 126 ? 3.060 -17.749 6.064 1.00 57.41 126 GLU A N 1
ATOM 1007 C CA . GLU A 1 126 ? 4.274 -18.118 6.795 1.00 57.41 126 GLU A CA 1
ATOM 1008 C C . GLU A 1 126 ? 5.018 -16.854 7.255 1.00 57.41 126 GLU A C 1
ATOM 1010 O O . GLU A 1 126 ? 5.263 -15.936 6.472 1.00 57.41 126 GLU A O 1
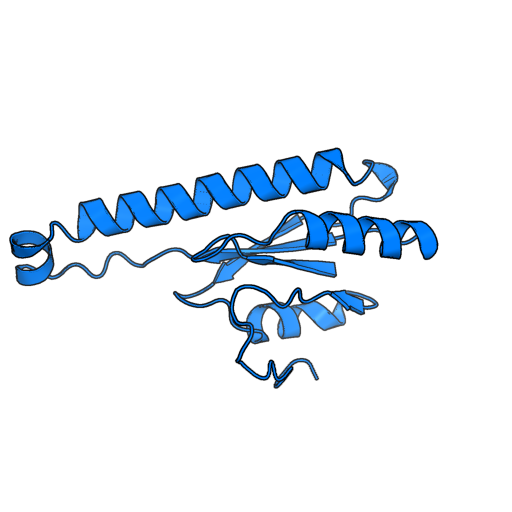ATOM 1015 N N . GLY A 1 127 ? 5.366 -16.793 8.544 1.00 56.56 127 GLY A N 1
ATOM 1016 C CA . GLY A 1 127 ? 6.173 -15.703 9.107 1.00 56.56 127 GLY A CA 1
ATOM 1017 C C . GLY A 1 127 ? 5.412 -14.499 9.667 1.00 56.56 127 GLY A C 1
ATOM 1018 O O . GLY A 1 127 ? 6.040 -13.508 10.027 1.00 56.56 127 GLY A O 1
ATOM 1019 N N . LEU A 1 128 ? 4.079 -14.563 9.771 1.00 52.59 128 LEU A N 1
ATOM 1020 C CA . LEU A 1 128 ? 3.261 -13.529 10.434 1.00 52.59 128 LEU A CA 1
ATOM 1021 C C . LEU A 1 128 ? 3.083 -13.751 11.953 1.00 52.59 128 LEU A C 1
ATOM 1023 O O . LEU A 1 128 ? 2.261 -13.072 12.569 1.00 52.59 128 LEU A O 1
ATOM 1027 N N . ILE A 1 129 ? 3.848 -14.679 12.539 1.00 49.41 129 ILE A N 1
ATOM 1028 C CA . ILE A 1 129 ? 3.804 -15.086 13.955 1.00 49.41 129 ILE A CA 1
ATOM 1029 C C . ILE A 1 129 ? 5.015 -14.527 14.709 1.00 49.41 129 ILE A C 1
ATOM 1031 O O . ILE A 1 129 ? 6.142 -14.686 14.189 1.00 49.41 129 ILE A O 1
#

Radius of gyration: 16.39 Å; chains: 1; bounding box: 45×33×43 Å

Foldseek 3Di:
DEEFELPDDTDDLVLLLVQLVVCVVVVAADEYEYAQEQADPPDDPVCCVPPVVVVVSVVSSVSSVVSVVVVVVSNPVSHDPVRHDHYHYQHDYVDDDCQSVLVVQVVDPDYDYDDDPCPPDDDDPPRSD

Sequence (129 aa):
MLQLNTYP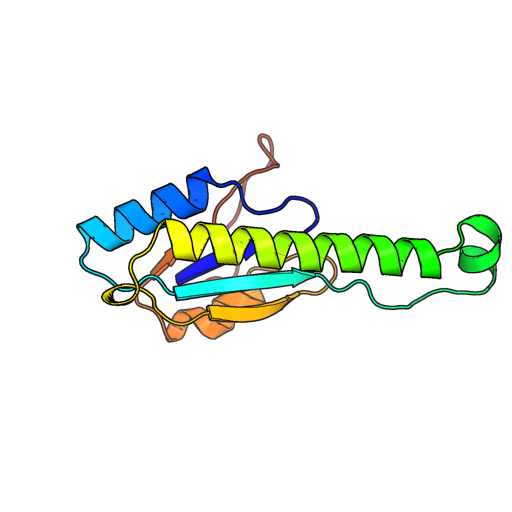EPTPGWAIESAAYICERLEAKLSIGMCEVKLPDVSNFFSEFLIKSREVIAAENEKSENNAFRLRQKFQSLVPPERRGETIRIECPALATPWQLAARSRLYDFIIVPVYGHRETISIAEGLI

Secondary structure (DSSP, 8-state):
-EEEE-SSSPPPHHHHHHHHHHHHHTT--EEEEEEEE-------HHHHHHH-HHHHHHHHHHHHHHHHHHHHHHHHHHS-GGGEEEEEEEEE-SS--THHHHHHHTTSS--B----S-TTS----TT--